Protein AF-A0A539E6Y3-F1 (afdb_monomer)

Sequence (60 aa):
MAQVRRTITAAEMDKLSPQERADAIEAGRARSWDDVGDVFKADVLATASELGAQRRARRD

Structure (mmCIF, N/CA/C/O backbone):
data_AF-A0A539E6Y3-F1
#
_entry.id   AF-A0A539E6Y3-F1
#
loop_
_atom_site.group_PDB
_atom_site.id
_atom_site.type_symbol
_atom_site.label_atom_id
_atom_site.label_alt_id
_atom_site.label_comp_id
_atom_site.label_asym_id
_atom_site.label_entity_id
_atom_site.label_seq_id
_atom_site.pdbx_PDB_ins_code
_atom_site.Cartn_x
_atom_site.Cartn_y
_atom_site.Cartn_z
_atom_site.occupancy
_atom_site.B_iso_or_equiv
_atom_site.auth_seq_id
_atom_site.auth_comp_id
_atom_site.auth_asym_id
_atom_site.auth_atom_id
_atom_site.pdbx_PDB_model_num
ATOM 1 N N . MET A 1 1 ? -3.137 -20.484 2.212 1.00 34.72 1 MET A N 1
ATOM 2 C CA . MET A 1 1 ? -4.437 -19.785 2.137 1.00 34.72 1 MET A CA 1
ATOM 3 C C . MET A 1 1 ? -4.185 -18.328 2.476 1.00 34.72 1 MET A C 1
ATOM 5 O O . MET A 1 1 ? -3.759 -18.059 3.591 1.00 34.72 1 MET A O 1
ATOM 9 N N . ALA A 1 2 ? -4.317 -17.416 1.511 1.00 42.41 2 ALA A N 1
ATOM 10 C CA . ALA A 1 2 ? -4.099 -15.993 1.752 1.00 42.41 2 ALA A CA 1
ATOM 11 C C . ALA A 1 2 ? -5.253 -15.471 2.616 1.00 42.41 2 ALA A C 1
ATOM 13 O O . ALA A 1 2 ? -6.382 -15.342 2.147 1.00 42.41 2 ALA A O 1
ATOM 14 N N . GLN A 1 3 ? -4.991 -15.259 3.904 1.00 51.25 3 GLN A N 1
ATOM 15 C CA . GLN A 1 3 ? -5.941 -14.613 4.798 1.00 51.25 3 GLN A CA 1
ATOM 16 C C . GLN A 1 3 ? -6.205 -13.218 4.229 1.00 51.25 3 GLN A C 1
ATOM 18 O O . GLN A 1 3 ? -5.269 -12.432 4.083 1.00 51.25 3 GLN A O 1
ATOM 23 N N . VAL A 1 4 ? -7.454 -12.938 3.849 1.00 51.38 4 VAL A N 1
ATOM 24 C CA . VAL A 1 4 ? -7.877 -11.618 3.371 1.00 51.38 4 VAL A CA 1
ATOM 25 C C . VAL A 1 4 ? -7.610 -10.631 4.506 1.00 51.38 4 VAL A C 1
ATOM 27 O O . VAL A 1 4 ? -8.376 -10.551 5.465 1.00 51.38 4 VAL A O 1
ATOM 30 N N . ARG A 1 5 ? -6.463 -9.944 4.452 1.00 62.22 5 ARG A N 1
ATOM 31 C CA . ARG A 1 5 ? -6.082 -8.932 5.438 1.00 62.22 5 ARG A CA 1
ATOM 32 C C . ARG A 1 5 ? -7.016 -7.749 5.225 1.00 62.22 5 ARG A C 1
ATOM 34 O O . ARG A 1 5 ? -6.872 -7.000 4.263 1.00 62.22 5 ARG A O 1
ATOM 41 N N . ARG A 1 6 ? -8.028 -7.634 6.084 1.00 69.06 6 ARG A N 1
ATOM 42 C CA . ARG A 1 6 ? -8.968 -6.513 6.079 1.00 69.06 6 ARG A CA 1
ATOM 43 C C . ARG A 1 6 ? -8.182 -5.220 6.292 1.00 69.06 6 ARG A C 1
ATOM 45 O O . ARG A 1 6 ? -7.495 -5.081 7.299 1.00 69.06 6 ARG A O 1
ATOM 52 N N . THR A 1 7 ? -8.290 -4.282 5.356 1.00 74.19 7 THR A N 1
ATOM 53 C CA . THR A 1 7 ? -7.742 -2.932 5.522 1.00 74.19 7 THR A CA 1
ATOM 54 C C . THR A 1 7 ? -8.470 -2.248 6.676 1.00 74.19 7 THR A C 1
ATOM 56 O O . THR A 1 7 ? -9.686 -2.075 6.611 1.00 74.19 7 THR A O 1
ATOM 59 N N . ILE A 1 8 ? -7.741 -1.884 7.732 1.00 77.81 8 ILE A N 1
ATOM 60 C CA . ILE A 1 8 ? -8.275 -1.073 8.830 1.00 77.81 8 ILE A CA 1
ATOM 61 C C . ILE A 1 8 ? -8.186 0.390 8.394 1.00 77.81 8 ILE A C 1
ATOM 63 O O . ILE A 1 8 ? -7.114 0.890 8.055 1.00 77.81 8 ILE A O 1
ATOM 67 N N . THR A 1 9 ? -9.326 1.067 8.354 1.00 84.94 9 THR A N 1
ATOM 68 C CA . THR A 1 9 ? -9.413 2.484 7.988 1.00 84.94 9 THR A CA 1
ATOM 69 C C . THR A 1 9 ? -8.894 3.383 9.110 1.00 84.94 9 THR A C 1
ATOM 71 O O . THR A 1 9 ? -8.871 2.996 10.277 1.00 84.94 9 THR A O 1
ATOM 74 N N . ALA A 1 10 ? -8.539 4.630 8.785 1.00 85.88 10 ALA A N 1
ATOM 75 C CA . ALA A 1 10 ? -8.124 5.611 9.793 1.00 85.88 10 ALA A CA 1
ATOM 76 C C . ALA A 1 10 ? -9.190 5.814 10.893 1.00 85.88 10 ALA A C 1
ATOM 78 O O . ALA A 1 10 ? -8.863 5.857 12.074 1.00 85.88 10 ALA A O 1
ATOM 79 N N . ALA A 1 11 ? -10.474 5.837 10.522 1.00 89.00 11 ALA A N 1
ATOM 80 C CA . ALA A 1 11 ? -11.578 5.969 11.474 1.00 89.00 11 ALA A CA 1
ATOM 81 C C . ALA A 1 11 ? -11.763 4.733 12.376 1.00 89.00 11 ALA A C 1
ATOM 83 O O . ALA A 1 11 ? -12.269 4.848 13.493 1.00 89.00 11 ALA A O 1
ATOM 84 N N . GLU A 1 12 ? -11.389 3.542 11.903 1.00 88.12 12 GLU A N 1
ATOM 85 C CA . GLU A 1 12 ? -11.340 2.338 12.737 1.00 88.12 12 GLU A CA 1
ATOM 86 C C . GLU A 1 12 ? -10.123 2.375 13.669 1.00 88.12 12 GLU A C 1
ATOM 88 O O . GLU A 1 12 ? -10.279 2.084 14.852 1.00 88.12 12 GLU A O 1
ATOM 93 N N . MET A 1 13 ? -8.957 2.825 13.184 1.00 89.06 13 MET A N 1
ATOM 94 C CA . MET A 1 13 ? -7.760 3.029 14.012 1.00 89.06 13 MET A CA 1
ATOM 95 C C . MET A 1 13 ? -8.026 3.984 15.177 1.00 89.06 13 MET A C 1
ATOM 97 O O . MET A 1 13 ? -7.516 3.761 16.270 1.00 89.06 13 MET A O 1
ATOM 101 N N . ASP A 1 14 ? -8.856 5.011 14.985 1.00 92.38 14 ASP A N 1
ATOM 102 C CA . ASP A 1 14 ? -9.152 5.976 16.044 1.00 92.38 14 ASP A CA 1
ATOM 103 C C . ASP A 1 14 ? -9.931 5.407 17.232 1.00 92.38 14 ASP A C 1
ATOM 105 O O . ASP A 1 14 ? -9.850 5.939 18.340 1.00 92.38 14 ASP A O 1
ATOM 109 N N . LYS A 1 15 ? -10.623 4.286 17.024 1.00 94.25 15 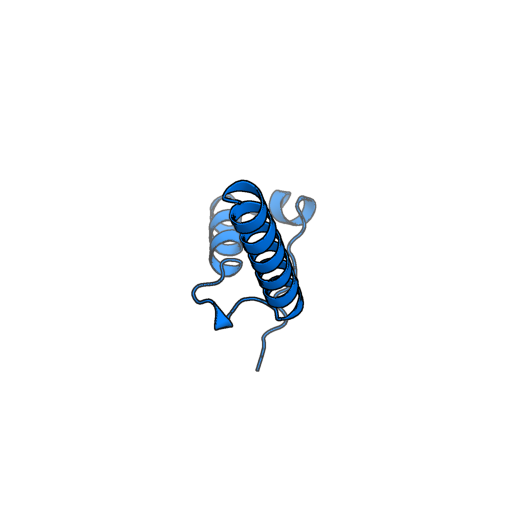LYS A N 1
ATOM 110 C CA . LYS A 1 15 ? -11.367 3.571 18.068 1.00 94.25 15 LYS A CA 1
ATOM 111 C C . LYS A 1 15 ? -10.496 2.578 18.839 1.00 94.25 15 LYS A C 1
ATOM 113 O O . LYS A 1 15 ? -10.948 2.055 19.852 1.00 94.25 15 LYS A O 1
ATOM 118 N N . LEU A 1 16 ? -9.279 2.313 18.362 1.00 92.44 16 LEU A N 1
ATOM 119 C CA . LEU A 1 16 ? -8.341 1.386 18.983 1.00 92.44 16 LEU A CA 1
ATOM 120 C C . LEU A 1 16 ? -7.537 2.081 20.084 1.00 92.44 16 LEU A C 1
ATOM 122 O O . LEU A 1 16 ? -7.115 3.239 19.942 1.00 92.44 16 LEU A O 1
ATOM 126 N N . SER A 1 17 ? -7.266 1.339 21.156 1.00 96.06 17 SER A N 1
ATOM 127 C CA . SER A 1 17 ? -6.279 1.728 22.160 1.00 96.06 17 SER A CA 1
ATOM 128 C C . SER A 1 17 ? -4.876 1.841 21.540 1.00 96.06 17 SER A C 1
ATOM 130 O O . SER A 1 17 ? -4.613 1.268 20.479 1.00 96.06 17 SER A O 1
ATOM 132 N N . PRO A 1 18 ? -3.933 2.550 22.188 1.00 93.69 18 PRO A N 1
ATOM 133 C CA . PRO A 1 18 ? -2.571 2.675 21.671 1.00 93.69 18 PRO A CA 1
ATOM 134 C C . PRO A 1 18 ? -1.891 1.331 21.364 1.00 93.69 18 PRO A C 1
ATOM 136 O O . PRO A 1 18 ? -1.211 1.222 20.345 1.00 93.69 18 PRO A O 1
ATOM 139 N N . GLN A 1 19 ? -2.112 0.304 22.194 1.00 91.50 19 GLN A N 1
ATOM 140 C CA . GLN A 1 19 ? -1.536 -1.026 21.976 1.00 91.50 19 GLN A CA 1
ATOM 141 C C . GLN A 1 19 ? -2.178 -1.733 20.778 1.00 91.50 19 GLN A C 1
ATOM 143 O O . GLN A 1 19 ? -1.470 -2.226 19.908 1.00 91.50 19 GLN A O 1
ATOM 148 N N . GLU A 1 20 ? -3.506 -1.705 20.666 1.00 90.69 20 GLU A N 1
ATOM 149 C CA . GLU A 1 20 ? -4.212 -2.314 19.531 1.00 90.69 20 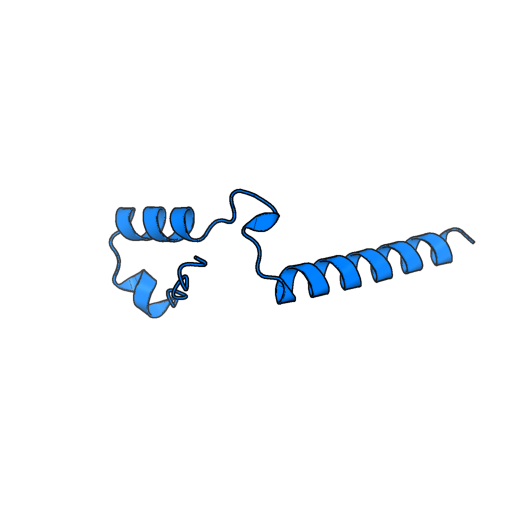GLU A CA 1
ATOM 150 C C . GLU A 1 20 ? -3.836 -1.655 18.197 1.00 90.69 20 GLU A C 1
ATOM 152 O O . GLU A 1 20 ? -3.748 -2.333 17.174 1.00 90.69 20 GLU A O 1
ATOM 157 N N . ARG A 1 21 ? -3.556 -0.342 18.191 1.00 88.94 21 ARG A N 1
ATOM 158 C CA . ARG A 1 21 ? -3.012 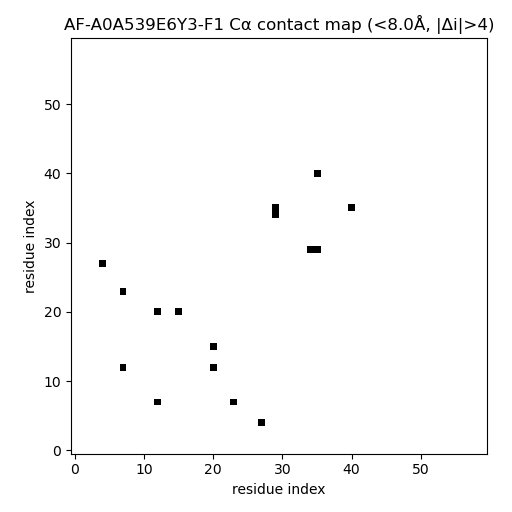0.345 17.007 1.00 88.94 21 ARG A CA 1
ATOM 159 C C . ARG A 1 21 ? -1.630 -0.187 16.636 1.00 88.94 21 ARG A C 1
ATOM 161 O O . ARG A 1 21 ?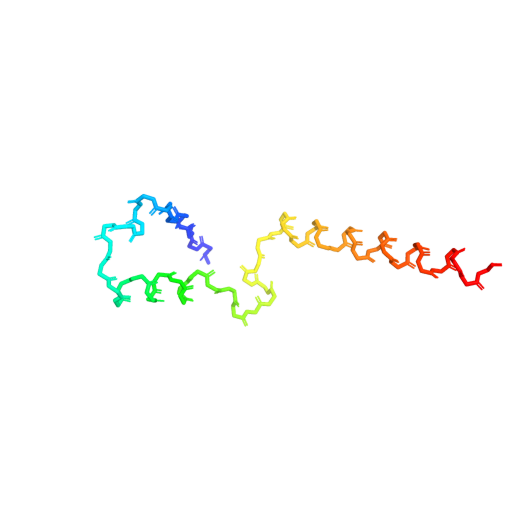 -1.369 -0.404 15.455 1.00 88.94 21 ARG A O 1
ATOM 168 N N . ALA A 1 22 ? -0.748 -0.374 17.618 1.00 88.25 22 ALA A N 1
ATOM 169 C CA . ALA A 1 22 ? 0.593 -0.904 17.383 1.00 88.25 22 ALA A CA 1
ATOM 170 C C . ALA A 1 22 ? 0.532 -2.330 16.814 1.00 88.25 22 ALA A C 1
ATOM 172 O O . ALA A 1 22 ? 1.177 -2.616 15.805 1.00 88.25 22 ALA A O 1
ATOM 173 N N . ASP A 1 23 ? -0.317 -3.179 17.391 1.00 87.94 23 ASP A N 1
ATOM 174 C CA . ASP A 1 23 ? -0.507 -4.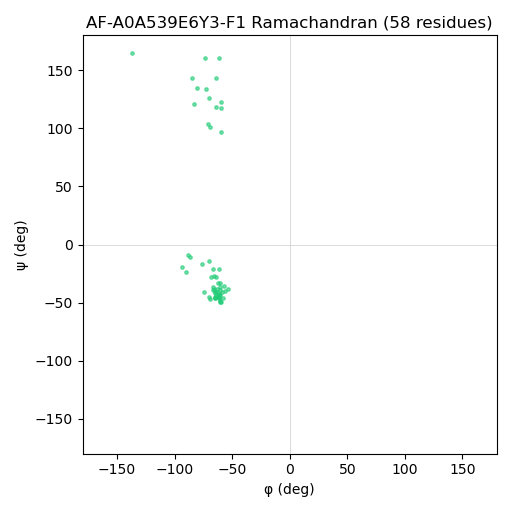560 16.949 1.00 87.94 23 ASP A CA 1
ATOM 175 C C . ASP A 1 23 ? -1.109 -4.623 15.535 1.00 87.94 23 ASP A C 1
ATOM 177 O O . ASP A 1 23 ? -0.664 -5.410 14.698 1.00 87.94 23 ASP A O 1
ATOM 181 N N . ALA A 1 24 ? -2.075 -3.751 15.226 1.00 85.19 24 ALA A N 1
ATOM 182 C CA . ALA A 1 24 ? -2.669 -3.633 13.896 1.00 85.19 24 ALA A CA 1
ATOM 183 C C . ALA A 1 24 ? -1.649 -3.202 12.828 1.00 85.19 24 ALA A C 1
ATOM 185 O O . AL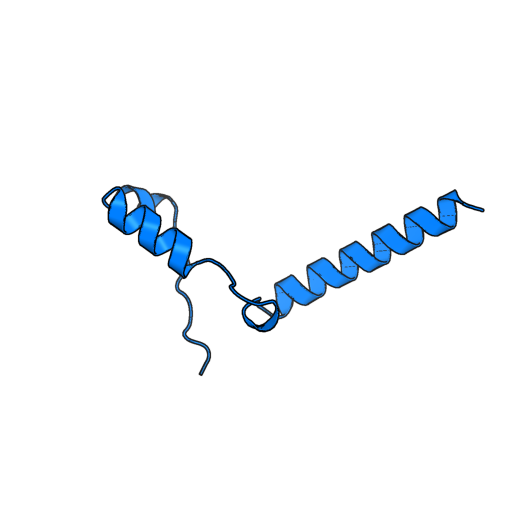A A 1 24 ? -1.645 -3.741 11.718 1.00 85.19 24 ALA A O 1
ATOM 186 N N . ILE A 1 25 ? -0.768 -2.253 13.158 1.00 84.94 25 ILE A N 1
ATOM 187 C CA . ILE A 1 25 ? 0.311 -1.811 12.264 1.00 84.94 25 ILE A CA 1
ATOM 188 C C . ILE A 1 25 ? 1.304 -2.947 12.024 1.00 84.94 25 ILE A C 1
ATOM 190 O O . ILE A 1 25 ? 1.673 -3.203 10.877 1.00 84.94 25 ILE A O 1
ATOM 194 N N . GLU A 1 26 ? 1.720 -3.642 13.083 1.00 85.94 26 GLU A N 1
ATOM 195 C CA . GLU A 1 26 ? 2.683 -4.736 12.975 1.00 85.94 26 GLU A CA 1
ATOM 196 C C . GLU A 1 26 ? 2.108 -5.906 12.164 1.00 85.94 26 GLU A C 1
ATOM 198 O O . GLU A 1 26 ? 2.771 -6.426 11.266 1.00 85.94 26 GLU A O 1
ATOM 203 N N . ALA A 1 27 ? 0.835 -6.251 12.375 1.00 81.62 27 ALA A N 1
ATOM 204 C CA . ALA A 1 27 ? 0.130 -7.255 11.578 1.00 81.62 27 ALA A CA 1
ATOM 205 C C . ALA A 1 27 ? -0.037 -6.852 10.098 1.00 81.62 27 ALA A C 1
ATOM 207 O O . ALA A 1 27 ? -0.119 -7.715 9.219 1.00 81.62 27 ALA A O 1
ATOM 208 N N . GLY A 1 28 ? -0.090 -5.547 9.812 1.00 78.88 28 GLY A N 1
ATOM 209 C CA . GLY A 1 28 ? -0.175 -5.000 8.460 1.00 78.88 28 GLY A CA 1
ATOM 210 C C . GLY A 1 28 ? 1.143 -5.036 7.681 1.00 78.88 28 GLY A C 1
ATOM 211 O O . GLY A 1 28 ? 1.122 -4.924 6.453 1.00 78.88 28 GLY A O 1
ATOM 212 N N . ARG A 1 29 ? 2.291 -5.217 8.348 1.00 82.50 29 ARG A N 1
ATOM 213 C CA . ARG A 1 29 ? 3.600 -5.244 7.682 1.00 82.50 29 ARG A CA 1
ATOM 214 C C . ARG A 1 29 ? 3.813 -6.534 6.891 1.00 82.50 29 ARG A C 1
ATOM 216 O O . ARG A 1 29 ? 3.602 -7.646 7.373 1.00 82.50 29 ARG A O 1
ATOM 223 N N . ALA A 1 30 ? 4.304 -6.382 5.664 1.00 84.50 30 ALA A N 1
ATOM 224 C CA . ALA A 1 30 ? 4.900 -7.487 4.925 1.00 84.50 30 ALA A CA 1
ATOM 225 C C . ALA A 1 30 ? 6.243 -7.853 5.579 1.00 84.50 30 ALA A C 1
ATOM 227 O O . ALA A 1 30 ? 7.092 -6.981 5.766 1.00 84.50 30 ALA A O 1
ATOM 228 N N . ARG A 1 31 ? 6.430 -9.126 5.947 1.00 84.38 31 ARG A N 1
ATOM 229 C CA . ARG A 1 31 ? 7.682 -9.621 6.553 1.00 84.38 31 ARG A CA 1
ATOM 230 C C . ARG A 1 31 ? 8.667 -10.108 5.498 1.00 84.38 31 ARG A C 1
ATOM 232 O O . ARG A 1 31 ? 9.871 -10.132 5.731 1.00 84.38 31 ARG A O 1
ATOM 239 N N . SER A 1 32 ? 8.144 -10.482 4.340 1.00 89.38 32 SER A N 1
ATOM 240 C CA . SER A 1 32 ? 8.887 -10.920 3.171 1.00 89.38 32 SER A CA 1
ATOM 241 C C . SER A 1 32 ? 8.300 -10.299 1.909 1.00 89.38 32 SER A C 1
ATOM 243 O O . SER A 1 32 ? 7.172 -9.802 1.905 1.00 89.38 32 SER A O 1
ATOM 245 N N . TRP A 1 33 ? 9.057 -10.352 0.814 1.00 89.44 33 TRP A N 1
ATOM 246 C CA . TRP A 1 33 ? 8.546 -9.918 -0.482 1.00 89.44 33 TRP A CA 1
ATOM 247 C C . TRP A 1 33 ? 7.329 -10.740 -0.921 1.00 89.44 33 TRP A C 1
ATOM 249 O O . TRP A 1 33 ? 6.405 -10.195 -1.516 1.00 89.44 33 TRP A O 1
ATOM 259 N N . ASP A 1 34 ? 7.270 -12.022 -0.563 1.00 89.44 34 ASP A N 1
ATOM 260 C CA . ASP A 1 34 ? 6.162 -12.905 -0.929 1.00 89.44 34 ASP A CA 1
ATOM 261 C C . ASP A 1 34 ? 4.833 -12.493 -0.285 1.00 89.44 34 ASP A C 1
ATOM 263 O O . ASP A 1 34 ? 3.786 -12.696 -0.896 1.00 89.44 34 ASP A O 1
ATOM 267 N N . ASP A 1 35 ? 4.872 -11.820 0.872 1.00 86.00 35 ASP A N 1
ATOM 268 C CA . ASP A 1 35 ? 3.687 -11.275 1.551 1.00 86.00 35 ASP A CA 1
ATOM 269 C C . ASP A 1 35 ? 3.046 -10.084 0.819 1.00 86.00 35 ASP A C 1
ATOM 271 O O . ASP A 1 35 ? 1.941 -9.661 1.170 1.00 86.00 35 ASP A O 1
ATOM 275 N N . VAL A 1 36 ? 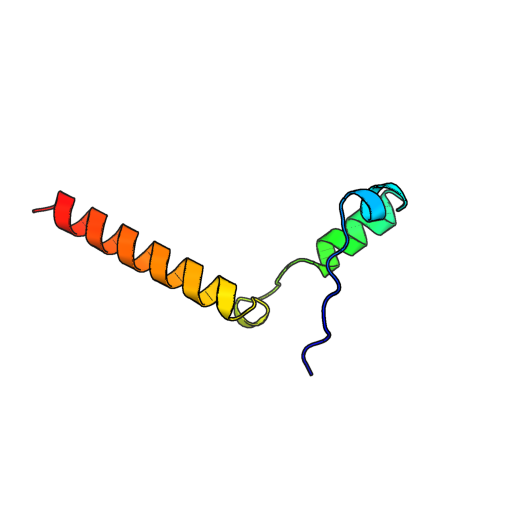3.745 -9.495 -0.152 1.00 88.00 36 VAL A N 1
ATOM 276 C CA . VAL A 1 36 ? 3.267 -8.328 -0.894 1.00 88.00 36 VAL A CA 1
ATOM 277 C C . VAL A 1 36 ? 2.294 -8.778 -1.987 1.00 88.00 36 VAL A C 1
ATOM 279 O O . VAL A 1 36 ? 2.553 -9.738 -2.710 1.00 88.00 36 VAL A O 1
ATOM 282 N N . GLY A 1 37 ? 1.165 -8.083 -2.126 1.00 87.00 37 GLY A N 1
ATOM 283 C CA . GLY A 1 37 ? 0.172 -8.395 -3.156 1.00 87.00 37 GLY A CA 1
ATOM 284 C C . GLY A 1 37 ? 0.710 -8.192 -4.576 1.00 87.00 37 GLY A C 1
ATOM 285 O O . GLY A 1 37 ? 1.447 -7.240 -4.837 1.00 87.00 37 GLY A O 1
ATOM 286 N N . ASP A 1 38 ? 0.304 -9.060 -5.502 1.00 90.94 38 ASP A N 1
ATOM 287 C CA . ASP A 1 38 ? 0.867 -9.119 -6.859 1.00 90.94 38 ASP A CA 1
ATOM 288 C C . ASP A 1 38 ? 0.699 -7.823 -7.657 1.00 90.94 38 ASP A C 1
ATOM 290 O O . ASP A 1 38 ? 1.614 -7.422 -8.372 1.00 90.94 38 ASP A O 1
ATOM 294 N N . VAL A 1 39 ? -0.429 -7.127 -7.484 1.00 91.88 39 VAL A N 1
ATOM 295 C CA . VAL A 1 39 ? -0.677 -5.826 -8.131 1.00 91.88 39 VAL A CA 1
ATOM 296 C C . VAL A 1 39 ? 0.388 -4.808 -7.720 1.00 91.88 39 VAL A C 1
ATOM 298 O O . VAL A 1 39 ? 1.042 -4.214 -8.569 1.00 91.88 39 VAL A O 1
ATOM 301 N N . PHE A 1 40 ? 0.644 -4.675 -6.416 1.00 90.31 40 PHE A N 1
ATOM 302 C CA . PHE A 1 40 ? 1.659 -3.749 -5.919 1.00 90.31 40 PHE A CA 1
ATOM 303 C C . PHE A 1 40 ? 3.072 -4.168 -6.347 1.00 90.31 40 PHE A C 1
ATOM 305 O O . PHE A 1 40 ? 3.888 -3.317 -6.698 1.00 90.31 40 PHE A O 1
ATOM 312 N N . LYS A 1 41 ? 3.373 -5.476 -6.362 1.00 93.19 41 LYS A N 1
ATOM 313 C CA . LYS A 1 41 ? 4.654 -5.978 -6.890 1.00 93.19 41 LYS A CA 1
ATOM 314 C C . LYS A 1 41 ? 4.853 -5.550 -8.346 1.00 93.19 41 LYS A C 1
ATOM 316 O O . LYS A 1 41 ? 5.940 -5.090 -8.692 1.00 93.19 41 LYS A O 1
ATOM 321 N N . ALA A 1 42 ? 3.823 -5.694 -9.181 1.00 93.94 42 ALA A N 1
ATOM 322 C CA . ALA A 1 42 ? 3.874 -5.317 -10.589 1.00 93.94 42 ALA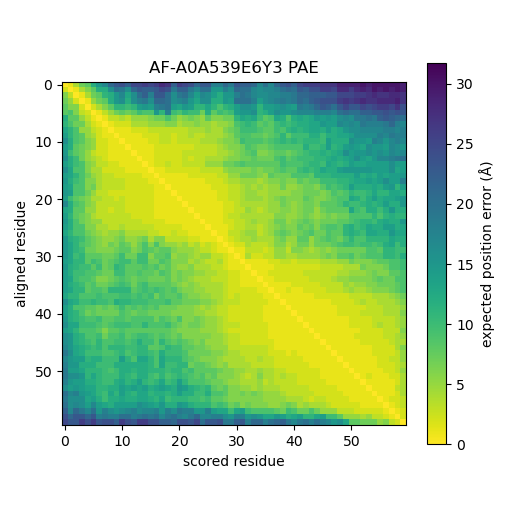 A CA 1
ATOM 323 C C . ALA A 1 42 ? 4.145 -3.814 -10.761 1.00 93.94 42 ALA A C 1
ATOM 325 O O . ALA A 1 42 ? 5.054 -3.447 -11.506 1.00 93.94 42 ALA A O 1
ATOM 326 N N . ASP A 1 43 ? 3.442 -2.963 -10.010 1.00 95.19 43 ASP A N 1
ATOM 327 C CA . ASP A 1 43 ? 3.621 -1.505 -10.056 1.00 95.19 43 ASP A CA 1
ATOM 328 C C . ASP A 1 43 ? 5.040 -1.081 -9.646 1.00 95.19 43 ASP A C 1
ATOM 330 O O . ASP A 1 43 ? 5.680 -0.258 -10.312 1.00 95.19 43 ASP A O 1
ATOM 334 N N . VAL A 1 44 ? 5.579 -1.679 -8.575 1.00 95.75 44 VAL A N 1
ATOM 335 C CA . VAL A 1 44 ? 6.954 -1.420 -8.119 1.00 95.75 44 VAL A CA 1
ATOM 336 C C . VAL A 1 44 ? 7.973 -1.815 -9.189 1.00 95.75 44 VAL A C 1
ATOM 338 O O . VAL A 1 44 ? 8.886 -1.041 -9.485 1.00 95.75 44 VAL A O 1
ATOM 341 N N . LEU A 1 45 ? 7.829 -2.997 -9.795 1.00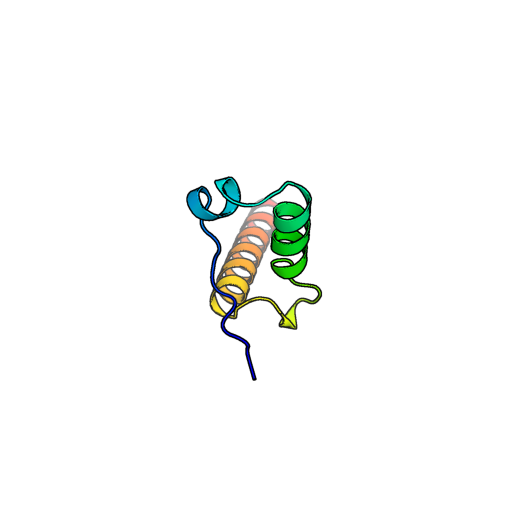 95.94 45 LEU A N 1
ATOM 342 C CA . LEU A 1 45 ? 8.750 -3.481 -10.828 1.00 95.94 45 LEU A CA 1
ATOM 343 C C . LEU A 1 45 ? 8.679 -2.647 -12.114 1.00 95.94 45 LEU A C 1
ATOM 345 O O . LEU A 1 45 ? 9.722 -2.355 -12.711 1.00 95.94 45 LEU A O 1
ATOM 349 N N . ALA A 1 46 ? 7.480 -2.229 -12.524 1.00 96.06 46 ALA A N 1
ATOM 350 C CA . ALA A 1 46 ? 7.291 -1.327 -13.656 1.00 96.06 46 ALA A CA 1
ATOM 351 C C . ALA A 1 46 ? 7.998 0.017 -13.411 1.00 96.06 46 ALA A C 1
ATOM 353 O O . ALA A 1 46 ? 8.818 0.446 -14.226 1.00 96.06 46 ALA A O 1
ATOM 354 N N . THR A 1 47 ? 7.782 0.613 -12.236 1.00 96.38 47 THR A N 1
ATOM 355 C CA . THR A 1 47 ? 8.419 1.877 -11.832 1.00 96.38 47 THR A CA 1
ATOM 356 C C . THR A 1 47 ? 9.946 1.755 -11.794 1.00 96.38 47 THR A C 1
ATOM 358 O O . THR A 1 47 ? 10.671 2.622 -12.287 1.00 96.38 47 THR A O 1
ATOM 361 N N . ALA A 1 48 ? 10.469 0.657 -11.239 1.00 95.25 48 ALA A N 1
ATOM 362 C CA . ALA A 1 48 ? 11.908 0.410 -11.185 1.00 95.25 48 ALA A CA 1
ATOM 363 C C . ALA A 1 48 ? 12.525 0.272 -12.588 1.00 95.25 48 ALA A C 1
ATOM 365 O O . ALA A 1 48 ? 13.626 0.775 -12.838 1.00 95.25 48 ALA A O 1
ATOM 366 N N . SER A 1 49 ? 11.807 -0.375 -13.509 1.00 95.00 49 SER A N 1
ATOM 367 C CA . SER A 1 49 ? 12.231 -0.539 -14.901 1.00 95.00 49 SER A CA 1
ATOM 368 C C . SER A 1 49 ? 12.306 0.804 -15.624 1.00 95.00 49 SER A C 1
ATOM 370 O O . SER A 1 49 ? 13.312 1.092 -16.281 1.00 95.00 49 SER A O 1
ATOM 372 N N . GLU A 1 50 ? 11.290 1.650 -15.445 1.00 95.50 50 GLU A N 1
ATOM 373 C CA . GLU A 1 50 ? 11.251 3.001 -16.001 1.00 95.50 50 GLU A CA 1
ATOM 374 C C . GLU A 1 50 ? 12.414 3.852 -15.475 1.00 95.50 50 GLU A C 1
ATOM 376 O O . GLU A 1 50 ? 13.179 4.422 -16.257 1.00 95.50 50 GLU A O 1
ATOM 381 N N . LEU A 1 51 ? 12.627 3.868 -14.156 1.00 95.50 51 LEU A N 1
ATOM 382 C CA . LEU A 1 51 ? 13.722 4.621 -13.545 1.00 95.50 51 LEU A CA 1
ATOM 383 C C . LEU A 1 51 ? 15.094 4.145 -14.046 1.00 95.50 51 LEU A C 1
ATOM 385 O O . LEU A 1 51 ? 15.995 4.951 -14.290 1.00 95.50 51 LEU A O 1
ATOM 389 N N . GLY A 1 52 ? 15.264 2.833 -14.223 1.00 94.75 52 GLY A N 1
ATOM 390 C CA . GLY A 1 52 ? 16.468 2.258 -14.815 1.00 94.75 52 GLY A CA 1
ATOM 391 C C . GLY A 1 52 ? 16.704 2.734 -16.250 1.00 94.75 52 GLY A C 1
ATOM 392 O O . GLY A 1 52 ? 17.837 3.068 -16.602 1.00 94.75 52 GLY A O 1
ATOM 393 N N . ALA A 1 53 ? 15.650 2.801 -17.067 1.00 93.62 53 ALA A N 1
ATOM 394 C CA . ALA A 1 53 ? 15.725 3.310 -18.435 1.00 93.62 53 ALA A CA 1
ATOM 395 C C . ALA A 1 53 ? 16.096 4.800 -18.467 1.00 93.62 53 ALA A C 1
ATOM 397 O O . ALA A 1 53 ? 17.035 5.175 -19.169 1.00 93.62 53 ALA A O 1
ATOM 398 N N . GLN A 1 54 ? 15.451 5.624 -17.635 1.00 94.44 54 GLN A N 1
ATOM 399 C CA . GLN A 1 54 ? 15.762 7.051 -17.514 1.00 94.44 54 GLN A CA 1
ATOM 400 C C . GLN A 1 54 ? 17.224 7.292 -17.108 1.00 94.44 54 GLN A C 1
ATOM 402 O O . GLN A 1 54 ? 17.879 8.190 -17.632 1.00 94.44 54 GLN A O 1
ATOM 407 N N . ARG A 1 55 ? 17.766 6.486 -16.184 1.00 93.50 55 ARG A N 1
ATOM 408 C CA . ARG A 1 55 ? 19.171 6.596 -15.754 1.00 93.50 55 ARG A CA 1
ATOM 409 C C . ARG A 1 55 ? 20.163 6.241 -16.860 1.00 93.50 55 ARG A C 1
ATOM 411 O O . ARG A 1 55 ? 21.214 6.870 -16.922 1.00 93.50 55 ARG A O 1
ATOM 418 N N . ARG A 1 56 ? 19.851 5.251 -17.703 1.00 93.38 56 ARG A N 1
ATOM 419 C CA . ARG A 1 56 ? 20.694 4.881 -18.854 1.00 93.38 56 ARG A CA 1
ATOM 420 C C . ARG A 1 56 ? 20.669 5.963 -19.928 1.00 93.38 56 ARG A C 1
ATOM 422 O O . ARG A 1 56 ? 21.729 6.417 -20.321 1.00 93.38 56 ARG A O 1
ATOM 429 N N . ALA A 1 57 ? 19.486 6.464 -20.277 1.00 89.38 57 ALA A N 1
ATOM 430 C CA . ALA A 1 57 ? 19.332 7.536 -21.262 1.00 89.38 57 ALA A CA 1
ATOM 431 C C . ALA A 1 57 ? 20.021 8.859 -20.869 1.00 89.38 57 ALA A C 1
ATOM 433 O O . ALA A 1 57 ? 20.267 9.692 -21.725 1.00 89.38 57 ALA A O 1
ATOM 434 N N . ARG A 1 58 ? 20.308 9.076 -19.577 1.00 86.94 58 ARG A N 1
ATOM 435 C CA . ARG A 1 58 ? 21.069 10.239 -19.079 1.00 86.94 58 ARG A CA 1
ATOM 436 C C . ARG A 1 58 ? 22.588 10.032 -19.058 1.00 86.94 58 ARG A C 1
ATOM 438 O O . ARG A 1 58 ? 23.306 10.960 -18.695 1.00 86.94 58 ARG A O 1
ATOM 445 N N . ARG A 1 59 ? 23.065 8.808 -19.298 1.00 76.88 59 ARG A N 1
ATOM 446 C CA . ARG A 1 59 ? 24.497 8.475 -19.355 1.00 76.88 59 ARG A CA 1
ATOM 447 C C . ARG A 1 59 ? 25.064 8.526 -20.774 1.00 76.88 59 ARG A C 1
ATOM 449 O O . ARG A 1 59 ? 26.285 8.604 -20.885 1.00 76.88 59 ARG A O 1
ATOM 456 N N . ASP A 1 60 ? 24.195 8.463 -21.776 1.00 55.09 60 ASP A N 1
ATOM 457 C CA . ASP A 1 60 ? 24.503 8.637 -23.198 1.00 55.09 60 ASP A CA 1
ATOM 458 C C . ASP A 1 60 ? 24.335 10.114 -23.599 1.00 55.09 60 ASP A C 1
ATOM 460 O O . ASP A 1 60 ? 25.080 10.566 -24.498 1.00 55.09 60 ASP A O 1
#

Solvent-accessible surface area (backbone atoms only — not comparable to full-atom values): 3822 Å² total; per-residue (Å²): 131,86,74,82,77,75,84,78,49,73,78,58,48,71,74,42,54,77,65,56,43,52,53,53,52,58,71,67,53,64,89,49,77,82,67,50,56,67,70,61,52,50,54,53,51,53,52,52,50,51,53,53,49,56,56,50,67,73,72,111

Secondary structure (DSSP, 8-state):
-----PPPPHHHHTTS-HHHHHHHHHHHS-SSGGGS-HHHHHHHHHHHHHHHHHHHHTT-

Mean predicted aligned error: 7.91 Å

Radius of gyration: 17.53 Å; Cα contacts (8 Å, |Δi|>4): 8; chains: 1; bounding box: 36×30×45 Å

Foldseek 3Di:
DLDPLDDQDPVNLVVDDPVVNVVNVVVVDDPDPVNDDPVVVVVVVVVVVVVVVVVVVVVD

pLDDT: mean 85.2, std 13.47, range [34.72, 96.38]